Protein AF-A0A3C8C9L1-F1 (afdb_monomer_lite)

pLDDT: mean 87.68, std 4.2, range [71.94, 93.31]

Secondary structure (DSSP, 8-state):
---TTTT-TTTTT-GGGSSPPPPHHHHHHHHHH--

Foldseek 3Di:
DDFALPQQPVGTNDPVPPPDDDDPVSVVSSVVSND

Structure (mmCIF, N/CA/C/O backbone):
data_AF-A0A3C8C9L1-F1
#
_entry.id   AF-A0A3C8C9L1-F1
#
loop_
_atom_site.group_PDB
_atom_site.id
_atom_site.type_symbol
_atom_site.label_atom_id
_atom_site.label_alt_id
_atom_site.label_comp_id
_atom_site.label_asym_id
_atom_site.label_entity_id
_atom_site.label_seq_id
_atom_site.pdbx_PDB_ins_code
_atom_site.Cartn_x
_atom_site.Cartn_y
_atom_site.Cartn_z
_atom_site.occupancy
_atom_site.B_iso_or_equiv
_atom_site.auth_seq_id
_atom_site.auth_comp_id
_atom_site.auth_asym_id
_atom_site.auth_atom_id
_atom_site.pdbx_PDB_model_num
ATOM 1 N N . ASN A 1 1 ? -5.502 -19.694 -7.770 1.00 78.19 1 ASN A N 1
ATOM 2 C CA . ASN A 1 1 ? -5.626 -18.396 -8.469 1.00 78.19 1 ASN A CA 1
ATOM 3 C C . ASN A 1 1 ? -5.517 -17.264 -7.464 1.00 78.19 1 ASN A C 1
ATOM 5 O O . ASN A 1 1 ? -6.460 -17.031 -6.718 1.00 78.19 1 ASN A O 1
ATOM 9 N N . THR A 1 2 ? -4.360 -16.613 -7.391 1.00 83.12 2 THR A N 1
ATOM 10 C CA . THR A 1 2 ? -4.119 -15.431 -6.549 1.00 83.12 2 THR A CA 1
ATOM 11 C C . THR A 1 2 ? -3.808 -14.240 -7.445 1.00 83.12 2 THR A C 1
ATOM 13 O O . THR A 1 2 ? -3.285 -14.408 -8.544 1.00 83.12 2 THR A O 1
ATOM 16 N N . VAL A 1 3 ? -4.157 -13.041 -6.983 1.00 85.00 3 VAL A N 1
ATOM 17 C CA . VAL A 1 3 ? -3.864 -11.787 -7.681 1.00 85.00 3 VAL A CA 1
ATOM 18 C C . VAL A 1 3 ? -3.019 -10.939 -6.741 1.00 85.00 3 VAL A C 1
ATOM 20 O O . VAL A 1 3 ? -3.293 -10.854 -5.544 1.00 85.00 3 VAL A O 1
ATOM 23 N N . LYS A 1 4 ? -1.932 -10.376 -7.259 1.00 83.62 4 LYS A N 1
ATOM 24 C CA . LYS A 1 4 ? -1.047 -9.509 -6.483 1.00 83.62 4 LYS A CA 1
ATOM 25 C C . LYS A 1 4 ? -1.781 -8.214 -6.146 1.00 83.62 4 LYS A C 1
ATOM 27 O O . LYS A 1 4 ? -2.396 -7.645 -7.037 1.00 83.62 4 LYS A O 1
ATOM 32 N N . GLY A 1 5 ? -1.698 -7.766 -4.893 1.00 85.00 5 GLY A N 1
ATOM 33 C CA . GLY A 1 5 ? -2.415 -6.571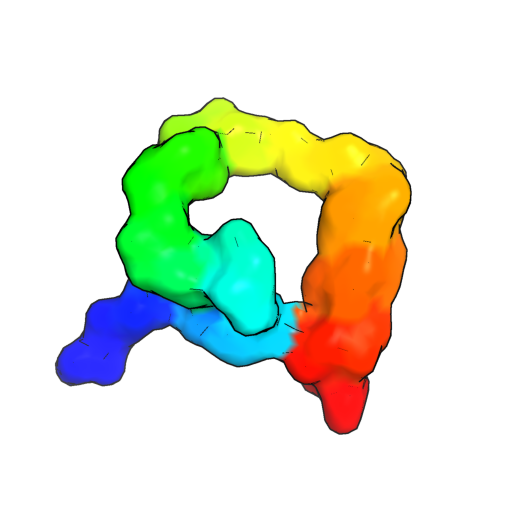 -4.434 1.00 85.00 5 GLY A CA 1
ATOM 34 C C . GLY A 1 5 ? -3.930 -6.766 -4.335 1.00 85.00 5 GLY A C 1
ATOM 35 O O . GLY A 1 5 ? -4.666 -5.789 -4.379 1.00 85.00 5 GLY A O 1
ATOM 36 N N . LYS A 1 6 ? -4.401 -8.019 -4.239 1.00 86.62 6 LYS A N 1
ATOM 37 C CA . LYS A 1 6 ? -5.830 -8.327 -4.167 1.00 86.62 6 LYS A CA 1
ATOM 38 C C . LYS A 1 6 ? -6.493 -7.648 -2.967 1.00 86.62 6 LYS A C 1
ATOM 40 O O . LYS A 1 6 ? -6.008 -7.804 -1.849 1.00 86.62 6 LYS A O 1
ATOM 45 N N . GLY A 1 7 ? -7.613 -6.967 -3.207 1.00 84.19 7 GLY A N 1
ATOM 46 C CA . GLY A 1 7 ? -8.360 -6.228 -2.177 1.00 84.19 7 GLY A CA 1
ATOM 47 C C . GLY A 1 7 ? -7.955 -4.760 -2.011 1.00 84.19 7 GLY A C 1
ATOM 48 O O . GLY A 1 7 ? -8.515 -4.076 -1.167 1.00 84.19 7 GLY A O 1
ATOM 49 N N . VAL A 1 8 ? -7.011 -4.269 -2.815 1.00 88.81 8 VAL A N 1
ATOM 50 C CA . VAL A 1 8 ? -6.681 -2.843 -2.908 1.00 88.81 8 VAL A CA 1
ATOM 51 C C . VAL A 1 8 ? -6.7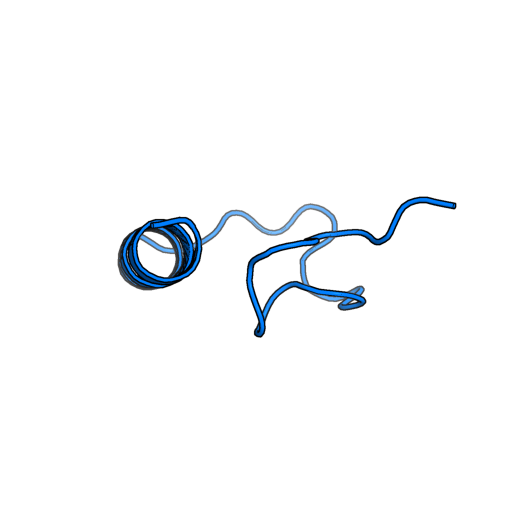27 -2.464 -4.383 1.00 88.81 8 VAL A C 1
ATOM 53 O O . VAL A 1 8 ? -5.852 -2.861 -5.156 1.00 88.81 8 VAL A O 1
ATOM 56 N N . SER A 1 9 ? -7.746 -1.714 -4.795 1.00 88.5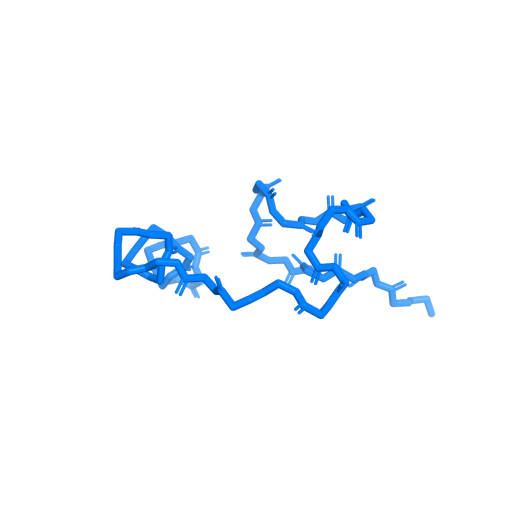0 9 SER A N 1
ATOM 57 C CA . SER A 1 9 ? -8.119 -1.509 -6.202 1.00 88.50 9 SER A CA 1
ATOM 58 C C . SER A 1 9 ? -6.973 -0.942 -7.043 1.00 88.50 9 SER A C 1
ATOM 60 O O . SER A 1 9 ? -6.795 -1.307 -8.201 1.00 88.50 9 SER A O 1
ATOM 62 N N . PHE A 1 10 ? -6.150 -0.074 -6.452 1.00 87.44 10 PHE A N 1
ATOM 63 C CA . PHE A 1 10 ? -5.016 0.565 -7.129 1.00 87.44 10 PHE A CA 1
ATOM 64 C C . PHE A 1 10 ? -3.703 -0.239 -7.065 1.00 87.44 10 PHE A C 1
ATOM 66 O O . PHE A 1 10 ? -2.717 0.135 -7.708 1.00 87.44 10 PHE A O 1
ATOM 73 N N . MET A 1 11 ? -3.667 -1.333 -6.300 1.00 87.75 11 MET A N 1
ATOM 74 C CA . MET A 1 11 ? -2.531 -2.262 -6.240 1.00 87.75 11 MET A CA 1
ATOM 75 C C . MET A 1 11 ? -2.822 -3.593 -6.942 1.00 87.75 11 MET A C 1
ATOM 77 O O . MET A 1 11 ? -1.885 -4.322 -7.285 1.00 87.75 11 MET A O 1
ATOM 81 N N . GLU A 1 12 ? -4.094 -3.917 -7.173 1.00 91.69 12 GLU A N 1
ATOM 82 C CA . GLU A 1 12 ? -4.514 -5.194 -7.737 1.00 91.69 12 GLU A CA 1
ATOM 83 C C . GLU A 1 12 ? -4.037 -5.360 -9.190 1.00 91.69 12 GLU A C 1
ATOM 85 O O . GLU A 1 12 ? -4.312 -4.547 -10.070 1.00 91.69 12 GLU A O 1
ATOM 90 N N . GLY A 1 13 ? -3.262 -6.417 -9.447 1.00 89.00 13 GLY A N 1
ATOM 91 C CA . GLY A 1 13 ? -2.722 -6.732 -10.775 1.00 89.00 13 GLY A CA 1
ATOM 92 C C . GLY A 1 13 ? -1.586 -5.814 -11.245 1.00 89.00 13 GLY A C 1
ATOM 93 O O . GLY A 1 13 ? -1.089 -5.975 -12.358 1.00 89.00 13 GLY A O 1
ATOM 94 N N . GLN A 1 14 ? -1.129 -4.884 -10.407 1.00 89.44 14 GLN A N 1
ATOM 95 C CA . GLN A 1 14 ? -0.141 -3.878 -10.789 1.00 89.44 14 GLN A CA 1
ATOM 96 C C . GLN A 1 14 ? 1.302 -4.355 -10.527 1.00 89.44 14 GLN A C 1
ATOM 98 O O . GLN A 1 14 ? 1.716 -4.681 -9.403 1.00 89.44 14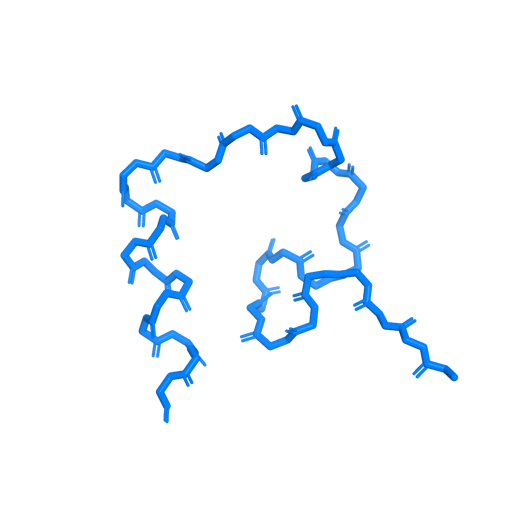 GLN A O 1
ATOM 103 N N . THR A 1 15 ? 2.123 -4.370 -11.579 1.00 88.06 15 THR A N 1
ATOM 104 C CA . THR A 1 15 ? 3.554 -4.717 -11.496 1.00 88.06 15 THR A CA 1
ATOM 105 C C . THR A 1 15 ? 4.379 -3.622 -10.829 1.00 88.06 15 THR A C 1
ATOM 107 O O . THR A 1 15 ? 5.327 -3.961 -10.125 1.00 88.06 15 THR A O 1
ATOM 110 N N . ALA A 1 16 ? 3.963 -2.356 -10.937 1.00 86.81 16 ALA A N 1
ATOM 111 C CA . ALA A 1 16 ? 4.614 -1.199 -10.315 1.00 86.81 16 ALA A CA 1
ATOM 112 C C . ALA A 1 16 ? 4.789 -1.342 -8.793 1.00 86.81 16 ALA A C 1
ATOM 114 O O . ALA A 1 16 ? 5.783 -0.892 -8.246 1.00 86.81 16 ALA A O 1
ATOM 115 N N . TRP A 1 17 ? 3.891 -2.059 -8.113 1.00 87.75 17 TRP A N 1
ATOM 116 C CA . TRP A 1 17 ? 3.987 -2.320 -6.672 1.00 87.75 17 TRP A CA 1
ATOM 117 C C . TRP A 1 17 ? 4.924 -3.484 -6.311 1.00 87.75 17 TRP A C 1
ATOM 119 O O . TRP A 1 17 ? 4.873 -4.023 -5.209 1.00 87.75 17 TRP A O 1
ATOM 129 N N . HIS A 1 18 ? 5.725 -3.998 -7.252 1.00 85.62 18 HIS A N 1
ATOM 130 C CA . HIS A 1 18 ? 6.679 -5.071 -6.957 1.00 85.62 18 HIS A CA 1
ATOM 131 C C . HIS A 1 18 ? 7.953 -4.458 -6.377 1.00 85.62 18 HIS A C 1
ATOM 133 O O . HIS A 1 18 ? 8.740 -3.875 -7.111 1.00 85.62 18 HIS A O 1
ATOM 139 N N . GLY A 1 19 ? 8.133 -4.568 -5.060 1.00 86.50 19 GLY A N 1
ATOM 140 C CA . GLY A 1 19 ? 9.301 -4.004 -4.375 1.00 86.50 19 GLY A CA 1
ATOM 141 C C . GLY A 1 19 ? 9.226 -2.493 -4.129 1.00 86.50 19 GLY A C 1
ATOM 142 O O . GLY A 1 19 ? 10.217 -1.904 -3.713 1.00 86.50 19 GLY A O 1
ATOM 143 N N . VAL A 1 20 ? 8.065 -1.870 -4.351 1.00 88.50 20 VAL A N 1
ATOM 144 C CA . VAL A 1 20 ? 7.822 -0.464 -4.010 1.00 88.50 20 VAL A CA 1
ATOM 145 C C . VAL A 1 20 ? 7.132 -0.393 -2.656 1.00 88.50 20 VAL A C 1
ATOM 147 O O . VAL A 1 20 ? 6.082 -1.003 -2.454 1.00 88.50 20 VAL A O 1
ATOM 150 N N . ALA A 1 21 ? 7.734 0.349 -1.728 1.00 89.38 21 ALA A N 1
ATOM 151 C CA . ALA A 1 21 ? 7.121 0.638 -0.442 1.00 89.38 21 ALA A CA 1
ATOM 152 C C . ALA A 1 21 ? 6.010 1.692 -0.622 1.00 89.38 21 ALA A C 1
ATOM 154 O O . ALA A 1 21 ? 6.270 2.734 -1.227 1.00 89.38 21 ALA A O 1
ATOM 155 N N . PRO A 1 22 ? 4.788 1.452 -0.119 1.00 88.00 22 PRO A N 1
ATOM 156 C CA . PRO A 1 22 ? 3.719 2.440 -0.160 1.00 88.00 22 PRO A CA 1
ATOM 157 C C . PRO A 1 22 ? 4.038 3.653 0.709 1.00 88.00 22 PRO A C 1
ATOM 159 O O . PRO A 1 22 ? 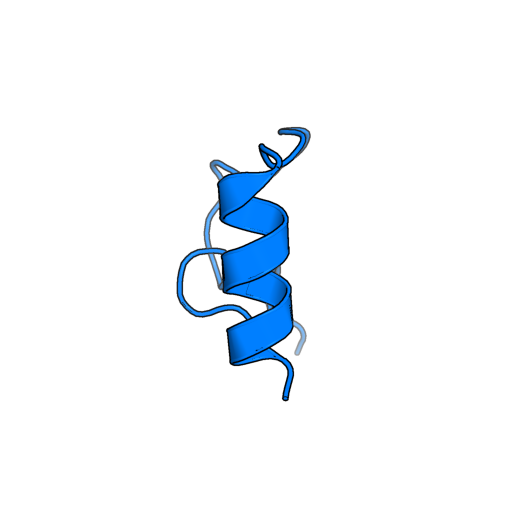4.611 3.532 1.795 1.00 88.00 22 PRO A O 1
ATOM 162 N N . SER A 1 23 ? 3.634 4.828 0.230 1.00 92.06 23 SER A N 1
ATOM 163 C CA . SER A 1 23 ? 3.694 6.055 1.018 1.00 92.06 23 SER A CA 1
ATOM 164 C C . SER A 1 23 ? 2.649 6.006 2.133 1.00 92.06 23 SER A C 1
ATOM 166 O O . SER A 1 23 ? 1.708 5.212 2.091 1.00 92.06 23 SER A O 1
ATOM 168 N N . LYS A 1 24 ? 2.761 6.894 3.125 1.00 93.31 24 LYS A N 1
ATOM 169 C CA . LYS A 1 24 ? 1.781 6.975 4.219 1.00 93.31 24 LYS A CA 1
ATOM 170 C C . LYS A 1 24 ? 0.343 7.153 3.704 1.00 93.31 24 LYS A C 1
ATOM 172 O O . LYS A 1 24 ? -0.560 6.471 4.172 1.00 93.31 24 LYS A O 1
ATOM 177 N N . GLU A 1 25 ? 0.152 7.993 2.688 1.00 92.31 25 GLU A N 1
ATOM 178 C CA . GLU A 1 25 ? -1.157 8.190 2.055 1.00 92.31 25 GLU A CA 1
ATOM 179 C C . GLU A 1 25 ? -1.672 6.935 1.338 1.00 92.31 25 GLU A C 1
ATOM 181 O O . GLU A 1 25 ? -2.862 6.630 1.414 1.00 92.31 25 GLU A O 1
ATOM 186 N N . ASP A 1 26 ? -0.795 6.196 0.652 1.00 91.31 26 ASP A N 1
ATOM 187 C CA . ASP A 1 26 ? -1.166 4.950 -0.031 1.00 91.31 26 ASP A CA 1
ATOM 188 C C . ASP A 1 26 ? -1.553 3.871 0.979 1.00 91.31 26 ASP A C 1
ATOM 190 O O . ASP A 1 26 ? -2.511 3.135 0.763 1.00 91.31 26 ASP A O 1
ATOM 194 N N . TYR A 1 27 ? -0.852 3.814 2.113 1.00 90.50 27 TYR A N 1
ATOM 195 C CA . TYR A 1 27 ? -1.190 2.925 3.218 1.00 90.50 27 TYR A CA 1
ATOM 196 C C . TYR A 1 27 ? -2.582 3.232 3.784 1.00 90.50 27 TYR A C 1
ATOM 198 O O . TYR A 1 27 ? -3.400 2.326 3.930 1.00 90.50 27 TYR A O 1
ATOM 206 N N . GLU A 1 28 ? -2.891 4.504 4.045 1.00 93.00 28 GLU A N 1
ATOM 207 C CA . GLU A 1 28 ? -4.210 4.911 4.545 1.00 93.00 28 GLU A CA 1
ATOM 208 C C . GLU A 1 28 ? -5.333 4.622 3.539 1.00 93.00 28 GLU A C 1
ATOM 210 O O . GLU A 1 28 ? -6.427 4.219 3.936 1.00 93.00 28 GLU A O 1
ATOM 215 N N . LYS A 1 29 ? -5.077 4.791 2.236 1.00 91.19 29 LYS A N 1
ATOM 216 C CA . LYS A 1 29 ? -6.033 4.433 1.175 1.00 91.19 29 LYS A CA 1
ATOM 217 C C . LYS A 1 29 ? -6.242 2.924 1.093 1.00 91.19 29 LYS A C 1
ATOM 219 O O . LYS A 1 29 ? -7.385 2.484 1.066 1.00 91.19 29 LYS A O 1
ATOM 224 N N . ALA A 1 30 ? -5.162 2.143 1.111 1.00 91.50 30 ALA A N 1
ATOM 225 C CA . ALA A 1 30 ? -5.229 0.686 1.087 1.00 91.50 30 ALA A CA 1
ATOM 226 C C . ALA A 1 30 ? -6.004 0.139 2.292 1.00 91.50 30 ALA A C 1
ATOM 228 O O . ALA A 1 30 ? -6.863 -0.717 2.125 1.00 91.50 30 ALA A O 1
ATOM 229 N N . LEU A 1 31 ? -5.765 0.673 3.494 1.00 90.31 31 LEU A N 1
ATOM 230 C CA . LEU A 1 31 ? -6.515 0.287 4.692 1.00 90.31 31 LEU A CA 1
ATOM 231 C C . LEU A 1 31 ? -8.012 0.581 4.578 1.00 90.31 31 LEU A C 1
ATOM 233 O O . LEU A 1 31 ? -8.817 -0.242 5.002 1.00 90.31 31 LEU A O 1
ATOM 237 N N . LYS A 1 32 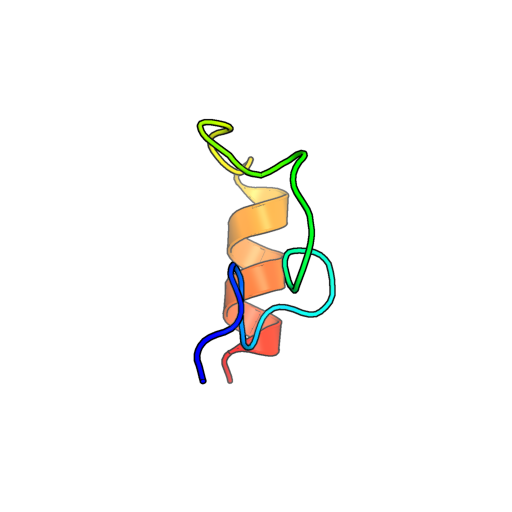? -8.386 1.734 4.009 1.00 90.31 32 LYS A N 1
ATOM 238 C CA . LYS A 1 32 ? -9.797 2.084 3.790 1.00 90.31 32 LYS A CA 1
ATOM 239 C C . LYS A 1 32 ? -10.485 1.150 2.796 1.00 90.31 32 LYS A C 1
ATOM 241 O O . LYS A 1 32 ? -11.671 0.910 2.961 1.00 90.31 32 LYS A O 1
ATOM 246 N N . GLU A 1 33 ? -9.772 0.647 1.788 1.00 88.69 33 GLU A N 1
ATOM 247 C CA . GLU A 1 33 ? -10.327 -0.321 0.826 1.00 88.69 33 GLU A CA 1
ATOM 248 C C . GLU A 1 33 ? -10.403 -1.754 1.373 1.00 88.69 33 GLU A C 1
ATOM 250 O O . GLU A 1 33 ? -11.170 -2.562 0.861 1.00 88.69 33 GLU A O 1
ATOM 255 N N . LEU A 1 34 ? -9.626 -2.069 2.415 1.00 83.50 34 LEU A N 1
ATOM 256 C CA . LEU A 1 34 ? -9.641 -3.376 3.079 1.00 83.50 34 LEU A CA 1
ATOM 257 C C . LEU A 1 34 ? -10.732 -3.512 4.160 1.00 83.50 34 LEU A C 1
ATOM 259 O O . LEU A 1 34 ? -10.908 -4.618 4.678 1.00 83.50 34 LEU A O 1
ATOM 263 N N . GLN A 1 35 ? -11.418 -2.421 4.525 1.00 71.94 35 GLN A N 1
ATOM 264 C CA . GLN A 1 35 ? -12.590 -2.426 5.416 1.00 71.94 35 GLN A CA 1
ATOM 265 C C . GLN A 1 35 ? -13.867 -2.808 4.670 1.00 71.94 35 GLN A C 1
ATOM 267 O O . GLN A 1 35 ? -14.662 -3.564 5.274 1.00 71.94 35 GLN A O 1
#

Sequence (35 aa):
NTVKGKGVSFMEGQTAWHGVAPSKEDYEKALKELQ

Radius of gyration: 9.55 Å; chains: 1; bounding box: 22×27×17 Å